Protein AF-G7NQE8-F1 (afdb_monomer)

InterPro domains:
  IPR026170 N-lysine methyltransferase FAM173A/B [PTHR13610] (1-69)
  IPR029063 S-adenosyl-L-methionine-dependent methyltransferase superfamily [G3DSA:3.40.50.150] (1-67)

Solvent-accessible surface area (backbone atoms only — not comparable to full-atom values): 5059 Å² total; per-residue (Å²): 134,43,56,87,47,54,70,45,82,43,80,70,62,78,88,52,37,63,65,47,50,57,51,49,68,75,33,40,38,60,69,17,39,39,36,27,38,66,50,73,59,86,84,64,72,63,77,43,75,46,74,59,81,78,62,21,32,33,30,30,67,38,73,51,98,70,72,92,80,79,97,79,85,79,90,78,82,85,85,131

Secondary structure (DSSP, 8-state):
--TT-SEEEE---GGGHHHHHHHHHHHSPTT-EEEEESS--SSPPPSEEE--GGG-EEEEEPPPSS-S-------PPPP-

pLDDT: mean 84.06, std 18.94, range [39.5, 97.56]

Organism: Macaca mulatta (NCBI:txid9544)

Radius of gyration: 15.73 Å; Cα contacts (8 Å, |Δi|>4): 113; chains: 1; bounding box: 25×58×31 Å

Structure (mmCIF, N/CA/C/O backbone):
data_AF-G7NQE8-F1
#
_entry.id   AF-G7NQE8-F1
#
loop_
_atom_site.group_PDB
_atom_site.id
_atom_site.type_symbol
_atom_site.label_atom_id
_atom_site.label_alt_id
_atom_site.label_comp_id
_atom_site.label_asym_id
_atom_site.label_entity_id
_atom_site.label_seq_id
_atom_site.pdbx_PDB_ins_code
_atom_site.Cartn_x
_atom_site.Cartn_y
_atom_site.Cartn_z
_atom_site.occupancy
_atom_site.B_iso_or_equiv
_atom_site.auth_seq_id
_atom_site.auth_comp_id
_atom_site.auth_asym_id
_atom_site.auth_atom_id
_atom_site.pdbx_PDB_model_num
ATOM 1 N N . SER A 1 1 ? -6.186 14.479 6.893 1.00 78.50 1 SER A N 1
ATOM 2 C CA . SER A 1 1 ? -6.764 13.358 7.644 1.00 78.50 1 SER A CA 1
ATOM 3 C C . SER A 1 1 ? -7.176 12.302 6.641 1.00 78.50 1 SER A C 1
ATOM 5 O O . SER A 1 1 ? -7.942 12.642 5.749 1.00 78.50 1 SER A O 1
ATOM 7 N N . LEU A 1 2 ? -6.655 11.078 6.746 1.00 88.94 2 LEU A N 1
ATOM 8 C CA . LEU A 1 2 ? -7.016 9.935 5.886 1.00 88.94 2 LEU A CA 1
ATOM 9 C C . LEU A 1 2 ? -8.152 9.064 6.456 1.00 88.94 2 LEU A C 1
ATOM 11 O O . LEU A 1 2 ? -8.455 8.011 5.907 1.00 88.94 2 LEU A O 1
ATOM 15 N N . ARG A 1 3 ? -8.794 9.496 7.545 1.00 88.31 3 ARG A N 1
ATOM 16 C CA . ARG A 1 3 ? -9.743 8.684 8.329 1.00 88.31 3 ARG A CA 1
ATOM 17 C C . ARG A 1 3 ? -10.956 8.177 7.546 1.00 88.31 3 ARG A C 1
ATOM 19 O O . ARG A 1 3 ? -11.478 7.118 7.874 1.00 88.31 3 ARG A O 1
ATOM 26 N N . ASP A 1 4 ? -11.363 8.894 6.502 1.00 90.06 4 ASP A N 1
ATOM 27 C CA . ASP A 1 4 ? -12.509 8.535 5.654 1.00 90.06 4 ASP A CA 1
ATOM 28 C C . ASP A 1 4 ? -12.088 7.799 4.367 1.00 90.06 4 ASP A C 1
ATOM 30 O O . ASP A 1 4 ? -12.922 7.384 3.559 1.00 90.06 4 ASP A O 1
ATOM 34 N N . CYS A 1 5 ? -10.782 7.611 4.159 1.00 92.38 5 CYS A N 1
ATOM 35 C CA . CYS A 1 5 ? -10.241 6.920 2.999 1.00 92.38 5 CYS A CA 1
ATOM 36 C C . CYS A 1 5 ? -10.179 5.414 3.268 1.00 92.38 5 CYS A C 1
ATOM 38 O O . CYS A 1 5 ? -9.388 4.945 4.081 1.00 92.38 5 CYS A O 1
ATOM 40 N N . ARG A 1 6 ? -10.980 4.634 2.536 1.00 93.25 6 ARG A N 1
ATOM 41 C CA . ARG A 1 6 ? -10.917 3.162 2.591 1.00 93.25 6 ARG A CA 1
ATOM 42 C C . ARG A 1 6 ? -9.942 2.543 1.603 1.00 93.25 6 ARG A C 1
ATOM 44 O O . ARG A 1 6 ? -9.523 1.418 1.819 1.00 93.25 6 ARG A O 1
ATOM 51 N N . ASN A 1 7 ? -9.606 3.244 0.525 1.00 95.50 7 ASN A N 1
ATOM 52 C CA . ASN A 1 7 ? -8.662 2.774 -0.483 1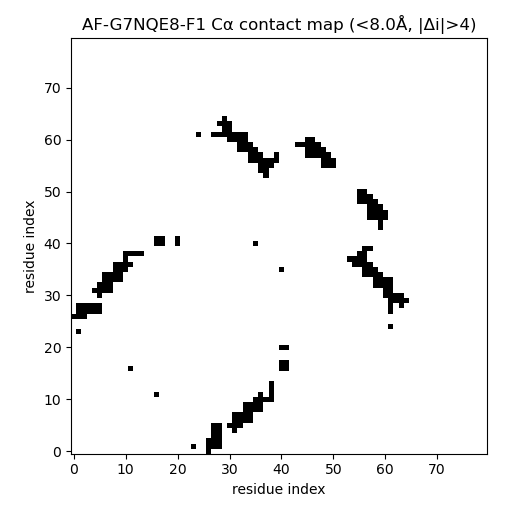.00 95.50 7 ASN A CA 1
ATOM 53 C C . ASN A 1 7 ? -7.681 3.904 -0.789 1.00 95.50 7 ASN A C 1
ATOM 55 O O . ASN A 1 7 ? -8.108 5.015 -1.102 1.00 95.50 7 ASN A O 1
ATOM 59 N N . VAL A 1 8 ? -6.386 3.623 -0.697 1.00 95.94 8 VAL A N 1
ATOM 60 C CA . VAL A 1 8 ? -5.313 4.581 -0.971 1.00 95.94 8 VAL A CA 1
ATOM 61 C C . VAL A 1 8 ? -4.340 3.966 -1.962 1.00 95.94 8 VAL A C 1
ATOM 63 O O . VAL A 1 8 ? -3.825 2.877 -1.732 1.00 95.94 8 VAL A O 1
ATOM 66 N N . SER A 1 9 ? -4.058 4.673 -3.053 1.00 96.06 9 SER A N 1
ATOM 67 C CA . SER A 1 9 ? -2.992 4.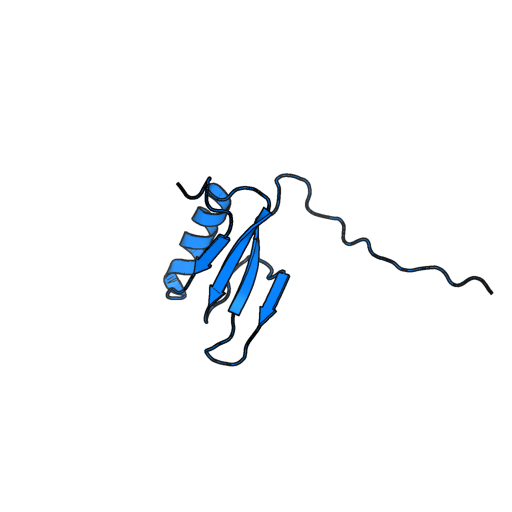321 -3.992 1.00 96.06 9 SER A CA 1
ATOM 68 C C . SER A 1 9 ? -1.759 5.183 -3.745 1.00 96.06 9 SER A C 1
ATOM 70 O O . SER A 1 9 ? -1.874 6.400 -3.592 1.00 96.06 9 SER A O 1
ATOM 72 N N . VAL A 1 10 ? -0.582 4.571 -3.763 1.00 94.69 10 VAL A N 1
ATOM 73 C CA . VAL A 1 10 ? 0.702 5.216 -3.503 1.00 94.69 10 VAL A CA 1
ATOM 74 C C . VAL A 1 10 ? 1.623 4.992 -4.693 1.00 94.69 10 VAL A C 1
ATOM 76 O O . VAL A 1 10 ? 1.866 3.861 -5.110 1.00 94.69 10 VAL A O 1
ATOM 79 N N . PHE A 1 11 ? 2.163 6.085 -5.221 1.00 94.06 11 PHE A N 1
ATOM 80 C CA . PHE A 1 11 ? 3.177 6.058 -6.266 1.00 94.06 11 PHE A CA 1
ATOM 81 C C . PHE A 1 11 ? 4.183 7.176 -6.005 1.00 94.06 11 PHE A C 1
ATOM 83 O O . PHE A 1 11 ? 3.997 8.314 -6.430 1.00 94.06 11 PHE A O 1
ATOM 90 N N . LEU A 1 12 ? 5.204 6.866 -5.209 1.00 93.50 12 LEU A N 1
ATOM 91 C CA . LEU A 1 12 ? 6.165 7.834 -4.682 1.00 93.50 12 LEU A CA 1
ATOM 92 C C . LEU A 1 12 ? 7.593 7.276 -4.729 1.00 93.50 12 LEU A C 1
ATOM 94 O O . LEU A 1 12 ? 7.815 6.107 -5.042 1.00 93.50 12 LEU A O 1
ATOM 98 N N . ALA A 1 13 ? 8.568 8.126 -4.403 1.00 93.31 13 ALA A N 1
ATOM 99 C CA . ALA A 1 13 ? 9.965 7.727 -4.279 1.00 93.31 13 ALA A CA 1
ATOM 100 C C . ALA A 1 13 ? 10.215 6.895 -2.999 1.00 93.31 13 ALA A C 1
ATOM 102 O O . ALA A 1 13 ? 9.595 7.170 -1.969 1.00 93.31 13 ALA A O 1
ATOM 103 N N . PRO A 1 14 ? 11.177 5.950 -3.000 1.00 92.38 14 PRO A N 1
ATOM 104 C CA . PRO A 1 14 ? 11.478 5.111 -1.834 1.00 92.38 14 PRO A CA 1
ATOM 105 C C . PRO A 1 14 ? 11.820 5.892 -0.563 1.00 92.38 14 PRO A C 1
ATOM 107 O O . PRO A 1 14 ? 11.490 5.459 0.536 1.00 92.38 14 PRO A O 1
ATOM 110 N N . SER A 1 15 ? 12.448 7.063 -0.707 1.00 94.50 15 SER A N 1
ATOM 111 C CA . SER A 1 15 ? 12.895 7.898 0.413 1.00 94.50 15 SER A CA 1
ATOM 112 C C . SER A 1 15 ? 11.757 8.421 1.291 1.00 94.50 15 SER A C 1
ATOM 114 O O . SER A 1 15 ? 11.991 8.722 2.458 1.00 94.50 15 SER A O 1
ATOM 116 N N . VAL A 1 16 ? 10.534 8.521 0.761 1.00 95.19 16 VAL A N 1
ATOM 117 C CA . VAL A 1 16 ? 9.375 9.042 1.507 1.00 95.19 16 VAL A CA 1
ATOM 118 C C . VAL A 1 16 ? 8.441 7.947 2.018 1.00 95.19 16 VAL A C 1
ATOM 120 O O . VAL A 1 16 ? 7.572 8.232 2.840 1.00 95.19 16 VAL A O 1
ATOM 123 N N . LEU A 1 17 ? 8.611 6.698 1.572 1.00 94.31 17 LEU A N 1
ATOM 124 C CA . LEU A 1 17 ? 7.742 5.587 1.970 1.00 94.31 17 LEU A CA 1
ATOM 125 C C . LEU A 1 17 ? 7.760 5.288 3.477 1.00 94.31 17 LEU A C 1
ATOM 127 O O . LEU A 1 17 ? 6.674 5.052 3.998 1.00 94.31 17 LEU A O 1
ATOM 131 N N . PRO A 1 18 ? 8.897 5.359 4.205 1.00 94.12 18 PRO A N 1
ATOM 132 C CA . PRO A 1 18 ? 8.888 5.180 5.660 1.00 94.12 18 PRO A CA 1
ATOM 133 C C . PRO A 1 18 ? 8.008 6.215 6.377 1.00 94.12 18 PRO A C 1
ATOM 135 O O . PRO A 1 18 ? 7.177 5.862 7.204 1.00 94.12 18 PRO A O 1
ATOM 138 N N . LEU A 1 19 ? 8.120 7.492 5.992 1.00 94.75 19 LEU A N 1
ATOM 139 C CA . LEU A 1 19 ? 7.328 8.579 6.581 1.00 94.75 19 LEU A CA 1
ATOM 140 C C . LEU A 1 19 ? 5.838 8.449 6.245 1.00 94.75 19 LEU A C 1
ATOM 142 O O . LEU A 1 19 ? 4.968 8.757 7.061 1.00 94.75 19 LEU A O 1
ATOM 146 N N . LEU A 1 20 ? 5.534 8.009 5.022 1.00 95.00 20 LEU A N 1
ATOM 147 C CA . LEU A 1 20 ? 4.163 7.743 4.612 1.00 95.00 20 LEU A CA 1
ATOM 148 C C . LEU A 1 20 ? 3.569 6.577 5.404 1.00 95.00 20 LEU A C 1
ATOM 150 O O . LEU A 1 20 ? 2.409 6.650 5.796 1.00 95.00 20 LEU A O 1
ATOM 154 N N . GLU A 1 21 ? 4.345 5.525 5.641 1.00 93.56 21 GLU A N 1
ATOM 155 C CA . GLU A 1 21 ? 3.907 4.346 6.380 1.00 93.56 21 GLU A CA 1
ATOM 156 C C . GLU A 1 21 ? 3.397 4.710 7.785 1.00 93.56 21 GLU A C 1
ATOM 158 O O . GLU A 1 21 ? 2.299 4.294 8.170 1.00 93.56 21 GLU A O 1
ATOM 163 N N . ASP A 1 22 ? 4.128 5.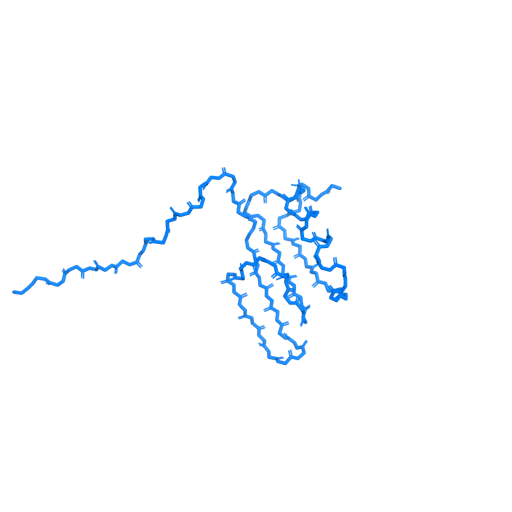566 8.505 1.00 92.88 22 ASP A N 1
ATOM 164 C CA . ASP A 1 22 ? 3.713 6.080 9.816 1.00 92.88 22 ASP A CA 1
ATOM 165 C C . ASP A 1 22 ? 2.399 6.866 9.731 1.00 92.88 22 ASP A C 1
ATOM 167 O O . ASP A 1 22 ? 1.486 6.682 10.542 1.00 92.88 22 ASP A O 1
ATOM 171 N N . LYS A 1 23 ? 2.259 7.710 8.703 1.00 94.12 23 LYS A N 1
ATOM 172 C CA . LYS A 1 23 ? 1.044 8.499 8.476 1.00 94.12 23 LYS A CA 1
ATOM 173 C C . LYS A 1 23 ? -0.164 7.618 8.154 1.00 94.12 23 LYS A C 1
ATOM 175 O O . LYS A 1 23 ? -1.252 7.861 8.674 1.00 94.12 23 LYS A O 1
ATOM 180 N N . LEU A 1 24 ? 0.018 6.603 7.310 1.00 94.38 24 LEU A N 1
ATOM 181 C CA . LEU A 1 24 ? -1.025 5.642 6.953 1.00 94.38 24 LEU A CA 1
ATOM 182 C C . LEU A 1 24 ? -1.486 4.875 8.194 1.00 94.38 24 LEU A C 1
ATOM 184 O O . LEU A 1 24 ? -2.687 4.767 8.418 1.00 94.38 24 LEU A O 1
ATOM 188 N N . ARG A 1 25 ? -0.551 4.422 9.039 1.00 91.50 25 ARG A N 1
ATOM 189 C CA . ARG A 1 25 ? -0.865 3.730 10.297 1.00 91.50 25 ARG A CA 1
ATOM 190 C C . ARG A 1 25 ? -1.638 4.611 11.279 1.00 91.50 25 ARG A C 1
ATOM 192 O O . ARG A 1 25 ? -2.534 4.121 11.956 1.00 91.50 25 ARG A O 1
ATOM 199 N N . ALA A 1 26 ? -1.283 5.890 11.370 1.00 92.38 26 ALA A N 1
ATOM 200 C CA . ALA A 1 26 ? -1.897 6.817 12.316 1.00 92.38 26 ALA A CA 1
ATOM 201 C C . ALA A 1 26 ? -3.284 7.314 11.876 1.00 92.38 26 ALA A C 1
ATOM 203 O O . ALA A 1 26 ? -4.110 7.665 12.721 1.00 92.38 26 ALA A O 1
ATOM 204 N N . GLU A 1 27 ? -3.530 7.410 10.567 1.00 94.56 27 GLU A N 1
ATOM 205 C CA . GLU A 1 27 ? -4.720 8.085 10.047 1.00 94.56 27 GLU A CA 1
ATOM 206 C C . GLU A 1 27 ? -5.732 7.174 9.361 1.00 94.56 27 GLU A C 1
ATOM 208 O O . GLU A 1 27 ? -6.894 7.574 9.288 1.00 94.56 27 GLU A O 1
ATOM 213 N N . LEU A 1 28 ? -5.341 6.006 8.843 1.00 94.06 28 LEU A N 1
ATOM 214 C CA . LEU A 1 28 ? -6.286 5.137 8.148 1.00 94.06 28 LEU A CA 1
ATOM 215 C C . LEU A 1 28 ? -7.137 4.314 9.117 1.00 94.06 28 LEU A C 1
ATOM 217 O O . LEU A 1 28 ? -6.643 3.846 10.146 1.00 94.06 28 LEU A O 1
ATOM 221 N N . PRO A 1 29 ? -8.413 4.081 8.773 1.00 91.88 29 PRO A N 1
ATOM 222 C CA . PRO A 1 29 ? -9.253 3.187 9.544 1.00 91.88 29 PRO A CA 1
ATOM 223 C C . PRO A 1 29 ? -8.828 1.723 9.355 1.00 91.88 29 PRO A C 1
ATOM 225 O O . PRO A 1 29 ? -8.292 1.327 8.318 1.00 91.88 29 PRO A O 1
ATOM 228 N N . ALA A 1 30 ? -9.141 0.903 10.358 1.00 91.06 30 ALA A N 1
ATOM 229 C CA . ALA A 1 30 ? -9.039 -0.551 10.294 1.00 91.06 30 ALA A CA 1
ATOM 230 C C . ALA A 1 30 ? -9.726 -1.113 9.037 1.00 91.06 30 ALA A C 1
ATOM 232 O O . ALA A 1 30 ? -10.855 -0.731 8.721 1.00 91.06 30 ALA A O 1
ATOM 233 N N . GLY A 1 31 ? -9.060 -2.033 8.337 1.00 88.31 31 GLY A N 1
ATOM 234 C CA . GLY A 1 31 ? -9.588 -2.643 7.114 1.00 88.31 31 GLY A CA 1
ATOM 235 C C . GLY A 1 31 ? -9.538 -1.743 5.875 1.00 88.31 31 GLY A C 1
ATOM 236 O O . GLY A 1 31 ? -10.052 -2.131 4.826 1.00 88.31 31 GLY A O 1
ATOM 237 N N . ALA A 1 32 ? -8.929 -0.554 5.957 1.00 95.00 32 ALA A N 1
ATOM 238 C CA . ALA A 1 32 ? -8.572 0.196 4.761 1.00 95.00 32 ALA A CA 1
ATOM 239 C C . ALA A 1 32 ? -7.513 -0.558 3.941 1.00 95.00 32 ALA A C 1
ATOM 241 O O . ALA A 1 32 ? -6.661 -1.267 4.477 1.00 95.00 32 ALA A O 1
ATOM 242 N N . ARG A 1 33 ? -7.556 -0.359 2.626 1.00 95.88 33 ARG A N 1
ATOM 243 C CA . ARG A 1 33 ? -6.638 -0.928 1.645 1.00 95.88 33 ARG A CA 1
ATOM 244 C C . ARG A 1 33 ? -5.628 0.120 1.207 1.00 95.88 33 ARG A C 1
ATOM 246 O O . ARG A 1 33 ? -6.008 1.208 0.772 1.00 95.88 33 ARG A O 1
ATOM 253 N N . VAL A 1 34 ? -4.352 -0.236 1.227 1.00 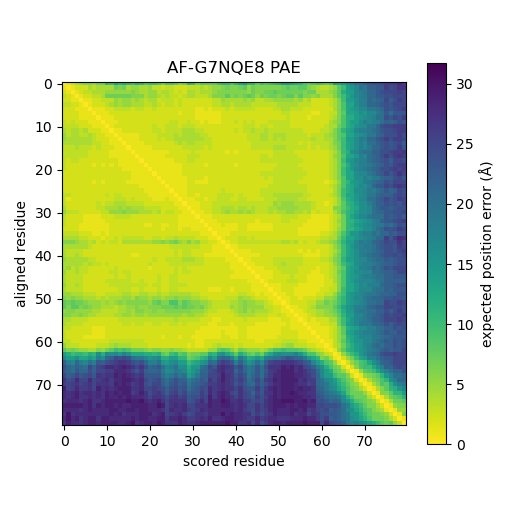97.00 34 VAL A N 1
ATOM 254 C CA . VAL A 1 34 ? -3.288 0.560 0.607 1.00 97.00 34 VAL A CA 1
ATOM 255 C C . VAL A 1 34 ? -2.700 -0.228 -0.554 1.00 97.00 34 VAL A C 1
ATOM 257 O O . VAL A 1 34 ? -2.406 -1.407 -0.401 1.00 97.00 34 VAL A O 1
ATOM 260 N N . VAL A 1 35 ? -2.520 0.403 -1.710 1.00 97.31 35 VAL A N 1
ATOM 261 C CA . VAL A 1 35 ? -1.855 -0.184 -2.878 1.00 97.31 35 VAL A CA 1
ATOM 262 C C . VAL A 1 35 ? -0.640 0.664 -3.221 1.00 97.31 35 VAL A C 1
ATOM 264 O O . VAL A 1 35 ? -0.795 1.830 -3.566 1.00 97.31 35 VAL A O 1
ATOM 267 N N . SER A 1 36 ? 0.560 0.096 -3.135 1.00 96.69 36 SER A N 1
ATOM 268 C CA . SER A 1 36 ? 1.805 0.761 -3.525 1.00 96.69 36 SER A CA 1
ATOM 269 C C . SER A 1 36 ? 2.298 0.230 -4.863 1.00 96.69 36 SER A C 1
ATOM 271 O O . SER A 1 36 ? 2.343 -0.983 -5.063 1.00 96.69 36 SER A O 1
ATOM 273 N N . GLY A 1 37 ? 2.670 1.122 -5.777 1.00 95.44 37 GLY A N 1
ATOM 274 C CA . GLY A 1 37 ? 3.297 0.763 -7.049 1.00 95.44 37 GLY A CA 1
ATOM 275 C C . GLY A 1 37 ? 4.805 0.982 -7.036 1.00 95.44 37 GLY A C 1
ATOM 276 O O . GLY A 1 37 ? 5.293 1.874 -6.343 1.00 95.44 37 GLY A O 1
ATOM 277 N N . ARG A 1 38 ? 5.535 0.190 -7.837 1.00 92.69 38 ARG A N 1
ATOM 278 C CA . ARG A 1 38 ? 7.008 0.177 -8.014 1.00 92.69 38 ARG A CA 1
ATOM 279 C C . ARG A 1 38 ? 7.846 -0.180 -6.795 1.00 92.69 38 ARG A C 1
ATOM 281 O O . ARG A 1 38 ? 8.822 -0.912 -6.930 1.00 92.69 38 ARG A O 1
ATOM 288 N N . PHE A 1 39 ? 7.476 0.326 -5.630 1.00 94.75 39 PHE A N 1
ATOM 289 C CA . PHE A 1 39 ? 8.217 0.161 -4.396 1.00 94.75 39 PHE A CA 1
ATOM 290 C C . PHE A 1 39 ? 7.270 -0.302 -3.284 1.00 94.75 39 PHE A C 1
ATOM 292 O O . PHE A 1 39 ? 6.224 0.322 -3.076 1.00 94.75 39 PHE A O 1
ATOM 299 N N . PRO A 1 40 ? 7.605 -1.381 -2.563 1.00 95.06 40 PRO A N 1
ATOM 300 C CA . PRO A 1 40 ? 6.819 -1.823 -1.422 1.00 95.06 40 PRO A CA 1
ATOM 301 C C . PRO A 1 40 ? 6.993 -0.872 -0.231 1.00 95.06 40 PRO A C 1
ATOM 303 O O . PRO A 1 40 ? 8.019 -0.202 -0.097 1.00 95.06 40 PRO A O 1
ATOM 306 N N . LEU A 1 41 ? 6.005 -0.850 0.666 1.00 94.88 41 LEU A N 1
ATOM 307 C CA . LEU A 1 41 ? 6.175 -0.255 1.990 1.00 94.88 41 LEU A CA 1
ATOM 308 C C . LEU A 1 41 ? 7.252 -1.033 2.776 1.00 94.88 41 LEU A C 1
ATOM 310 O O . LEU A 1 41 ? 7.249 -2.265 2.713 1.00 94.88 41 LEU A O 1
ATOM 314 N N . PRO A 1 42 ? 8.171 -0.353 3.489 1.00 93.38 42 PRO A N 1
ATOM 315 C CA . PRO A 1 42 ? 9.346 -0.993 4.080 1.00 93.38 42 PRO A CA 1
ATOM 316 C C . PRO A 1 42 ? 9.047 -2.074 5.122 1.00 93.38 42 PRO A C 1
ATOM 318 O O . PRO A 1 42 ? 9.770 -3.067 5.167 1.00 93.38 42 PRO A O 1
ATOM 321 N N . THR A 1 43 ? 8.034 -1.877 5.976 1.00 93.69 43 THR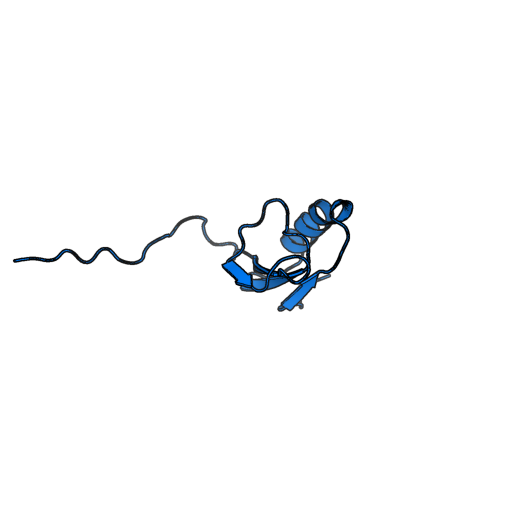 A N 1
ATOM 322 C CA . THR A 1 43 ? 7.779 -2.791 7.108 1.00 93.69 43 THR A CA 1
ATOM 323 C C . THR A 1 43 ? 6.450 -3.529 7.018 1.00 93.69 43 THR A C 1
ATOM 325 O O . THR A 1 43 ? 6.252 -4.533 7.702 1.00 93.69 43 THR A O 1
ATOM 328 N N . TRP A 1 44 ? 5.525 -3.064 6.178 1.00 93.50 44 TRP A N 1
ATOM 329 C CA . TRP A 1 44 ? 4.217 -3.701 6.048 1.00 93.50 44 TRP A CA 1
ATOM 330 C C . TRP A 1 44 ? 4.299 -4.977 5.213 1.00 93.50 44 TRP A C 1
ATOM 332 O O . TRP A 1 44 ? 4.914 -5.014 4.148 1.00 93.50 44 TRP A O 1
ATOM 342 N N . GLN A 1 45 ? 3.610 -6.023 5.669 1.00 94.62 45 GLN A N 1
ATOM 343 C CA . GLN A 1 45 ? 3.486 -7.273 4.929 1.00 94.62 45 GLN A CA 1
ATOM 344 C C . GLN A 1 45 ? 2.372 -7.139 3.873 1.00 94.62 45 GLN A C 1
ATOM 346 O O . GLN A 1 45 ? 1.226 -6.868 4.243 1.00 94.62 45 GLN A O 1
ATOM 351 N N . PRO A 1 46 ? 2.658 -7.320 2.570 1.00 95.75 46 PRO A N 1
ATOM 352 C CA . PRO A 1 46 ? 1.622 -7.306 1.547 1.00 95.75 46 PRO A CA 1
ATOM 353 C C . PRO A 1 46 ? 0.702 -8.520 1.674 1.00 95.75 46 PRO A C 1
ATOM 355 O O . PRO A 1 46 ? 1.157 -9.639 1.913 1.00 95.75 46 PRO A O 1
ATOM 358 N N . VAL A 1 47 ? -0.587 -8.294 1.447 1.00 96.56 47 VAL A N 1
ATOM 359 C CA . VAL A 1 47 ? -1.620 -9.342 1.370 1.00 96.56 47 VAL A CA 1
ATOM 360 C C . VAL A 1 47 ? -1.837 -9.832 -0.061 1.00 96.56 47 VAL A C 1
ATOM 362 O O . VAL A 1 47 ? -2.338 -10.931 -0.272 1.00 96.56 47 VAL A O 1
ATOM 365 N N . ALA A 1 48 ? -1.437 -9.030 -1.051 1.00 96.31 48 ALA A N 1
ATOM 366 C CA . ALA A 1 48 ? -1.386 -9.429 -2.450 1.00 96.31 48 ALA A CA 1
ATOM 367 C C . ALA A 1 48 ? -0.260 -8.687 -3.176 1.00 96.31 48 ALA A C 1
ATOM 369 O O . ALA A 1 48 ? 0.067 -7.544 -2.847 1.00 96.31 48 ALA A O 1
ATOM 370 N N . VAL A 1 49 ? 0.305 -9.341 -4.187 1.00 97.12 49 VAL A N 1
ATOM 371 C CA . VAL A 1 49 ? 1.296 -8.770 -5.104 1.00 97.12 49 VAL A CA 1
ATOM 372 C C . VAL A 1 49 ? 0.840 -9.090 -6.520 1.00 97.12 49 VAL A C 1
ATOM 374 O O . VAL A 1 49 ? 0.433 -10.218 -6.790 1.00 97.12 49 VAL A O 1
ATOM 377 N N . ALA A 1 50 ? 0.879 -8.103 -7.409 1.00 96.19 50 ALA A N 1
ATOM 378 C CA . ALA A 1 50 ? 0.495 -8.267 -8.807 1.00 96.19 50 ALA A CA 1
ATOM 379 C C . ALA A 1 50 ? 1.474 -7.530 -9.728 1.00 96.19 50 ALA A C 1
ATOM 381 O O . ALA A 1 50 ? 2.130 -6.579 -9.306 1.00 96.19 50 ALA A O 1
ATOM 382 N N . GLY A 1 51 ? 1.553 -7.958 -10.989 1.00 95.38 51 GLY A N 1
ATOM 383 C CA . GLY A 1 51 ? 2.459 -7.376 -11.982 1.00 95.38 51 GLY A CA 1
ATOM 384 C C . GLY A 1 51 ? 3.918 -7.823 -11.836 1.00 95.38 51 GLY A C 1
ATOM 385 O O . GLY A 1 51 ? 4.296 -8.528 -10.900 1.00 95.38 51 GLY A O 1
ATOM 386 N N . GLU A 1 52 ? 4.750 -7.399 -12.785 1.00 92.25 52 GLU A N 1
ATOM 387 C CA . GLU A 1 52 ? 6.160 -7.787 -12.892 1.00 92.25 52 GLU A CA 1
ATOM 388 C C . GLU A 1 52 ? 7.055 -6.575 -13.168 1.00 92.25 52 GLU A C 1
ATOM 390 O O . GLU A 1 52 ? 6.613 -5.559 -13.703 1.00 92.25 52 GLU A O 1
ATOM 395 N N . GLY A 1 53 ? 8.335 -6.676 -12.801 1.00 91.88 53 GLY A N 1
ATOM 396 C CA . GLY A 1 53 ? 9.321 -5.620 -13.046 1.00 91.88 53 GLY A CA 1
ATOM 397 C C . GLY A 1 53 ? 8.898 -4.254 -12.490 1.00 91.88 53 GLY A C 1
ATOM 398 O O . GLY A 1 53 ? 8.611 -4.118 -11.301 1.00 91.88 53 GLY A O 1
ATOM 399 N N . LEU A 1 54 ? 8.876 -3.237 -13.356 1.00 90.25 54 LEU A N 1
ATOM 400 C CA . LEU A 1 54 ? 8.509 -1.860 -13.001 1.00 90.25 54 LEU A CA 1
ATOM 401 C C . LEU A 1 54 ? 7.005 -1.660 -12.772 1.00 90.25 54 LEU A C 1
ATOM 403 O O . LEU A 1 54 ? 6.626 -0.649 -12.180 1.00 90.25 54 LEU A O 1
ATOM 407 N N . ASP A 1 55 ? 6.176 -2.603 -13.216 1.00 92.81 55 ASP A N 1
ATOM 408 C CA . ASP A 1 55 ? 4.718 -2.566 -13.068 1.00 92.81 55 ASP A CA 1
ATOM 409 C C . ASP A 1 55 ? 4.243 -3.382 -11.862 1.00 92.81 55 ASP A C 1
ATOM 411 O O . ASP A 1 55 ? 3.044 -3.569 -11.653 1.00 92.81 55 ASP A O 1
ATOM 415 N N . ARG A 1 56 ? 5.179 -3.877 -11.043 1.00 96.00 56 ARG A N 1
ATOM 416 C CA . ARG A 1 56 ? 4.843 -4.593 -9.818 1.00 96.00 56 ARG A CA 1
ATOM 417 C C . ARG A 1 56 ? 4.161 -3.659 -8.815 1.00 96.00 56 ARG A C 1
ATOM 419 O O . ARG A 1 56 ? 4.607 -2.532 -8.572 1.00 96.00 56 ARG A O 1
ATOM 426 N N . VAL A 1 57 ? 3.086 -4.161 -8.218 1.00 97.44 57 VAL A N 1
ATOM 427 C CA . VAL A 1 57 ? 2.282 -3.487 -7.199 1.00 97.44 57 VAL A CA 1
ATOM 428 C C . VAL A 1 57 ? 2.053 -4.398 -5.995 1.00 97.44 57 VAL A C 1
ATOM 430 O O . VAL A 1 57 ? 1.987 -5.622 -6.120 1.00 97.44 57 VAL A O 1
ATOM 433 N N . TRP A 1 58 ? 1.894 -3.785 -4.826 1.00 97.44 58 TRP A N 1
ATOM 434 C CA . TRP A 1 58 ? 1.673 -4.454 -3.548 1.00 97.44 58 TRP A CA 1
ATOM 435 C C . TRP A 1 58 ? 0.431 -3.885 -2.884 1.00 97.44 58 TRP A C 1
ATOM 437 O O . TRP A 1 58 ? 0.306 -2.670 -2.745 1.00 97.44 58 TRP A O 1
ATOM 447 N N . ALA A 1 59 ? -0.471 -4.757 -2.453 1.00 97.56 59 ALA A N 1
ATOM 448 C CA . ALA A 1 59 ? -1.629 -4.382 -1.661 1.00 97.56 59 ALA A CA 1
ATOM 449 C C . ALA A 1 59 ? -1.403 -4.737 -0.191 1.00 97.56 59 ALA A C 1
ATOM 451 O O . ALA A 1 59 ? -0.832 -5.782 0.122 1.00 97.56 59 ALA A O 1
ATOM 452 N N . TYR A 1 60 ? -1.913 -3.898 0.701 1.00 96.56 60 TYR A N 1
ATOM 453 C CA . TYR A 1 60 ? -1.799 -4.033 2.145 1.00 96.56 60 TYR A CA 1
ATOM 454 C C . TYR A 1 60 ? -3.137 -3.751 2.812 1.00 96.56 60 TYR A C 1
ATOM 456 O O . TYR A 1 60 ? -3.860 -2.846 2.390 1.00 96.56 60 TYR A O 1
ATOM 464 N N . ASP A 1 61 ? -3.430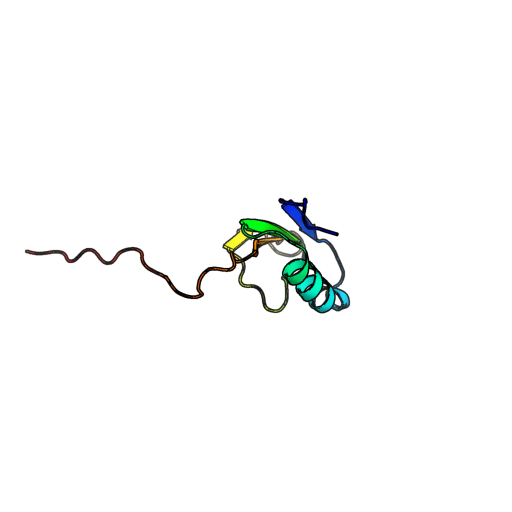 -4.497 3.870 1.00 94.69 61 ASP A N 1
ATOM 465 C CA . ASP A 1 61 ? -4.534 -4.202 4.773 1.00 94.69 61 ASP A CA 1
ATOM 466 C C . ASP A 1 61 ? -4.038 -3.438 5.989 1.00 94.69 61 ASP A C 1
ATOM 468 O O . ASP A 1 61 ? -3.042 -3.816 6.60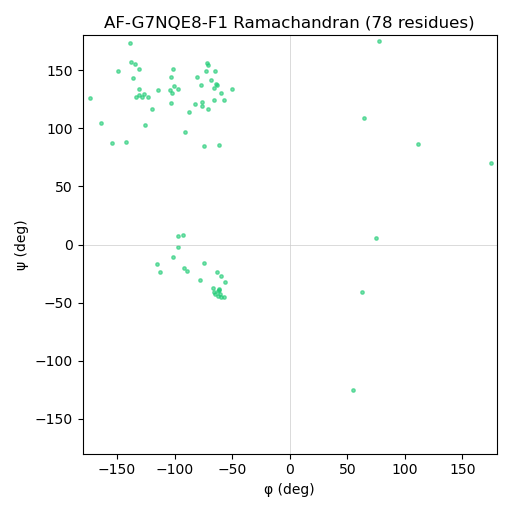5 1.00 94.69 61 ASP A O 1
ATOM 472 N N . VAL A 1 62 ? -4.758 -2.378 6.353 1.00 91.44 62 VAL A N 1
ATOM 473 C CA . VAL A 1 62 ? -4.532 -1.704 7.628 1.00 91.44 62 VAL A CA 1
ATOM 474 C C . VAL A 1 62 ? -5.042 -2.627 8.732 1.00 91.44 62 VAL A C 1
ATOM 476 O O . VAL A 1 62 ? -6.247 -2.916 8.762 1.00 91.44 62 VAL A O 1
ATOM 479 N N . PRO A 1 63 ? -4.163 -3.104 9.633 1.00 79.69 63 PRO A N 1
ATOM 480 C CA . PRO A 1 63 ? -4.577 -4.011 10.686 1.00 79.69 63 PRO A CA 1
ATOM 481 C C . PRO A 1 63 ? -5.642 -3.331 11.544 1.00 79.69 63 PRO A C 1
ATOM 483 O O . PRO A 1 63 ? -5.483 -2.191 11.985 1.00 79.69 63 PRO A O 1
ATOM 486 N N . GLY A 1 64 ? -6.750 -4.034 11.770 1.00 68.25 64 GLY A N 1
ATOM 487 C CA . GLY A 1 64 ? -7.697 -3.613 12.788 1.00 68.25 64 GLY A CA 1
ATOM 488 C C . GLY A 1 64 ? -7.028 -3.678 14.150 1.00 68.25 64 GLY A C 1
ATOM 489 O O . GLY A 1 64 ? -6.288 -4.619 14.425 1.00 68.25 64 GLY A O 1
ATOM 490 N N . GLY A 1 65 ? -7.250 -2.672 14.998 1.00 55.28 65 GLY A N 1
ATOM 491 C CA . GLY A 1 65 ? -6.852 -2.722 16.404 1.00 55.28 65 GLY A CA 1
ATOM 492 C C . GLY A 1 65 ? -7.575 -3.879 17.093 1.00 55.28 65 GLY A C 1
ATOM 493 O O . GLY A 1 65 ? -8.664 -3.703 17.623 1.00 55.28 65 GLY A O 1
ATOM 494 N N . GLY A 1 66 ? -7.001 -5.073 16.996 1.00 44.47 66 GLY A N 1
ATOM 495 C CA . GLY A 1 66 ? -7.644 -6.333 17.332 1.00 44.47 66 GLY A CA 1
ATOM 496 C C . GLY A 1 66 ? -6.742 -7.507 16.973 1.00 44.47 66 GLY A C 1
ATOM 497 O O . GLY A 1 66 ? -7.031 -8.243 16.043 1.00 44.47 66 GLY A O 1
ATOM 498 N N . GLN A 1 67 ? -5.663 -7.642 17.746 1.00 40.34 67 GLN A N 1
ATOM 499 C CA . GLN A 1 67 ? -4.806 -8.824 17.889 1.00 40.34 67 GLN A CA 1
ATOM 500 C C . GLN A 1 67 ? -4.016 -9.274 16.649 1.00 40.34 67 GLN A C 1
ATOM 502 O O . GLN A 1 67 ? -4.517 -9.872 15.702 1.00 40.34 67 GLN A O 1
ATOM 507 N N . ALA A 1 68 ? -2.702 -9.058 16.733 1.00 46.72 68 ALA A N 1
ATOM 508 C CA . ALA A 1 68 ? -1.739 -9.893 16.044 1.00 46.72 68 ALA A CA 1
ATOM 509 C C . ALA A 1 68 ? -1.944 -11.354 16.480 1.00 46.72 68 ALA A C 1
ATOM 511 O O . ALA A 1 68 ? -1.865 -11.656 17.668 1.00 46.72 68 ALA A O 1
ATOM 512 N N . GLY A 1 69 ? -2.167 -12.238 15.509 1.00 48.00 69 GLY A N 1
ATOM 513 C CA . GLY A 1 69 ? -2.111 -13.683 15.694 1.00 48.00 69 GLY A CA 1
ATOM 514 C C . GLY A 1 69 ? -3.457 -14.382 15.580 1.00 48.00 69 GLY A C 1
ATOM 515 O O . GLY A 1 69 ? -4.056 -14.704 16.590 1.00 48.00 69 GLY A O 1
ATOM 516 N N . GLU A 1 70 ? -3.852 -14.733 14.355 1.00 39.50 70 GLU A N 1
ATOM 517 C CA . GLU A 1 70 ? -4.416 -16.065 14.122 1.00 39.50 70 GLU A CA 1
ATOM 518 C C . GLU A 1 70 ? -4.218 -16.480 12.659 1.00 39.50 70 GLU A C 1
ATOM 520 O O . GLU A 1 70 ? -5.048 -16.263 11.780 1.00 39.50 70 GLU A O 1
ATOM 525 N N . ALA A 1 71 ? -3.063 -17.086 12.385 1.00 45.34 71 ALA A N 1
ATOM 526 C CA . ALA A 1 71 ? -2.940 -18.004 11.267 1.00 45.34 71 ALA A CA 1
ATOM 527 C C . ALA A 1 71 ? -3.646 -19.308 11.669 1.00 45.34 71 ALA A C 1
ATOM 529 O O . ALA A 1 71 ? -3.010 -20.231 12.172 1.00 45.34 71 ALA A O 1
ATOM 530 N N . VAL A 1 72 ? -4.964 -19.382 11.476 1.00 50.66 72 VAL A N 1
ATOM 531 C CA . VAL A 1 72 ? -5.691 -20.654 11.528 1.00 50.66 72 VAL A CA 1
ATOM 532 C C . VAL A 1 72 ? -6.480 -20.851 10.240 1.00 50.66 72 VAL A C 1
ATOM 534 O O . VAL A 1 72 ? -7.506 -20.232 9.997 1.00 50.66 72 VAL A O 1
ATOM 537 N N . SER A 1 73 ? -5.951 -21.709 9.372 1.00 41.06 73 SER A N 1
ATOM 538 C CA . SER A 1 73 ? -6.727 -22.528 8.438 1.00 41.06 73 SER A CA 1
ATOM 539 C C . SER A 1 73 ? -5.758 -23.489 7.745 1.00 41.06 73 SER A C 1
ATOM 541 O O . SER A 1 73 ? -4.763 -23.049 7.187 1.00 41.06 73 SER A O 1
ATOM 543 N N . SER A 1 74 ? -5.905 -24.805 7.701 1.00 44.94 74 SER A N 1
ATOM 544 C CA . SER A 1 74 ? -6.791 -25.765 8.348 1.00 44.94 74 SER A CA 1
ATOM 545 C C . SER A 1 74 ? -6.087 -27.104 8.116 1.00 44.94 74 SER A C 1
ATOM 547 O O . SER A 1 74 ? -6.061 -27.587 6.986 1.00 44.94 74 SER A O 1
ATOM 549 N N . ARG A 1 75 ? -5.439 -27.693 9.129 1.00 44.62 75 ARG A N 1
ATOM 550 C CA . ARG A 1 75 ? -4.949 -29.077 9.016 1.00 44.62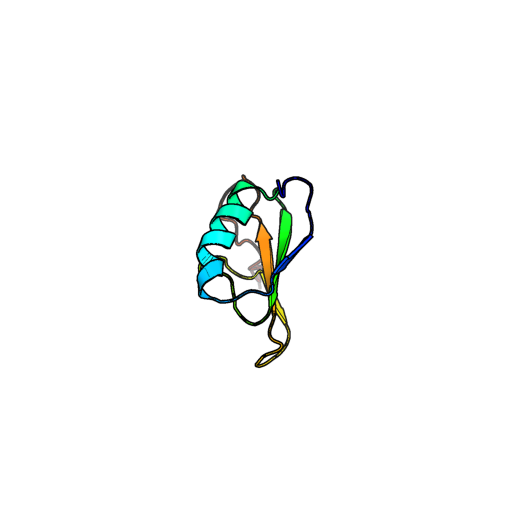 75 ARG A CA 1
ATOM 551 C C . ARG A 1 75 ? -6.046 -29.996 9.529 1.00 44.62 75 ARG A C 1
ATOM 553 O O . ARG A 1 75 ? -6.211 -30.183 10.727 1.00 44.62 75 ARG A O 1
ATOM 560 N N . ILE A 1 76 ? -6.816 -30.508 8.581 1.00 58.06 76 ILE A N 1
ATOM 561 C CA . ILE A 1 76 ? -7.807 -31.562 8.774 1.00 58.06 76 ILE A CA 1
ATOM 562 C C . ILE A 1 76 ? -7.036 -32.837 9.168 1.00 58.06 76 ILE A C 1
ATOM 564 O O . ILE A 1 76 ? -6.133 -33.219 8.418 1.00 58.06 76 ILE A O 1
ATOM 568 N N . PRO A 1 77 ? -7.319 -33.512 10.296 1.00 51.88 77 PRO A N 1
ATOM 569 C CA . PRO A 1 77 ? -6.768 -34.839 10.523 1.00 51.88 77 PRO A CA 1
ATOM 570 C C . PRO A 1 77 ? -7.540 -35.856 9.673 1.00 51.88 77 PRO A C 1
ATOM 572 O O . PRO A 1 77 ? -8.761 -35.974 9.770 1.00 51.88 77 PRO A O 1
ATOM 575 N N . ILE A 1 78 ? -6.814 -36.580 8.822 1.00 51.81 78 ILE A N 1
ATOM 576 C CA . ILE A 1 78 ? -7.310 -37.775 8.139 1.00 51.81 78 ILE A CA 1
ATOM 577 C C . ILE A 1 78 ? -7.306 -38.897 9.181 1.00 51.81 78 ILE A C 1
ATOM 579 O O . ILE A 1 78 ? -6.248 -39.226 9.713 1.00 51.81 78 ILE A O 1
ATOM 583 N N . GLN A 1 79 ? -8.475 -39.461 9.478 1.00 48.66 79 GLN A N 1
ATOM 584 C CA . GLN A 1 79 ? -8.596 -40.704 10.235 1.00 48.66 79 GLN A CA 1
ATOM 585 C C . GLN A 1 79 ? -8.909 -41.831 9.244 1.00 48.66 79 GLN A C 1
ATOM 587 O O . GLN A 1 79 ? -9.896 -41.743 8.513 1.00 48.66 79 GLN A O 1
ATOM 592 N N . ALA A 1 80 ? -8.052 -42.850 9.218 1.00 46.59 80 ALA A N 1
ATOM 593 C CA . ALA A 1 80 ? -8.276 -44.154 8.602 1.00 46.59 80 ALA A CA 1
ATOM 594 C C . ALA A 1 80 ? -7.865 -45.226 9.614 1.00 46.59 80 ALA A C 1
ATOM 596 O O . ALA A 1 80 ? -6.851 -44.988 10.314 1.00 46.59 80 ALA A O 1
#

Mean predicted al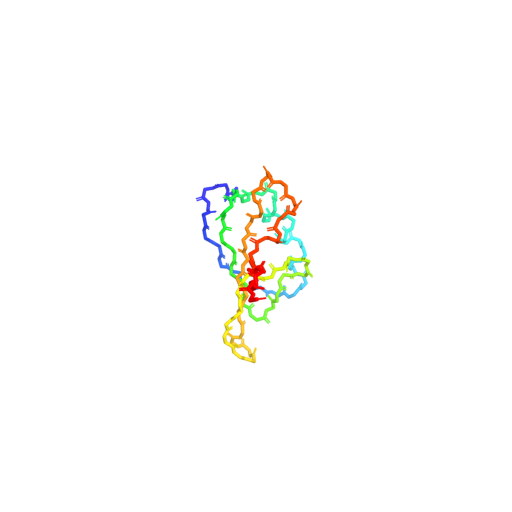igned error: 9.12 Å

Nearest PDB structures (foldseek):
  5bxy-assembly2_B  TM=8.339E-01  e=1.491E-05  Salinibacter ruber DSM 13855
  5fa8-assembly1_A  TM=8.745E-01  e=6.483E-05  Saccharolobus islandicus M.14.25
  5jwj-assembly1_A  TM=7.946E-01  e=8.770E-04  Saccharolobus islandicus REY15A
  1ws6-assembly1_A  TM=5.664E-01  e=1.190E+00  Thermus thermophilus HB8
  3dul-assembly1_B  TM=6.197E-01  e=1.555E+00  Bacillus cereus ATCC 10987

Foldseek 3Di:
DCDPAQEEEDEDDPVCLQVVVVVCLVRYAFFRKYKYFQDDRPPFDFPDWDDDDRGIMGMGGRHHPDDDDDPDDDPDDDDD

Sequence (80 aa):
SLRDCRNVSVFLAPSVLPLLEDKLRAELPAGARVVSGRFPLPTWQPVAVAGEGLDRVWAYDVPGGGQAGEAVSSRIPIQA